Protein AF-A0A7W0XKR6-F1 (afdb_monomer_lite)

Secondary structure (DSSP, 8-state):
--S-EEEETTTEEE-SPTTPPTT-TT-PPPHHHHHHHHHHHHHTT--EEEE-SSSPPPHHHHTTS--EEEE----TT-PPPHHHHHHHHHHHHHHH-

Radius of gyration: 13.38 Å; chains: 1; bounding box: 31×24×37 Å

Sequence (97 aa):
MRNFYWLIDGALGGCSRPGVLEPERRGGSSPEVLENDLAWLRAQGIDALLSLTETPLAAEILAQHALTTLHLPVTDMQAPTAAELRRALEFIDQQRA

Foldseek 3Di:
DAPWDDPPPPQDIDGDDFQDDPPPPDPDGDLVRNLVVLVVCVVSVAQEEEAQDQDDDDVVSVVVRNHHYDYHHDPPPDDDDPVSVVVVVVVSVVVVD

pLDDT: mean 89.47, std 11.24, range [47.25, 97.69]

Structure (mmCIF, N/CA/C/O backbone):
data_AF-A0A7W0XKR6-F1
#
_entry.id   AF-A0A7W0XKR6-F1
#
loop_
_atom_site.group_PDB
_atom_site.id
_atom_site.type_symbol
_atom_site.label_atom_id
_atom_site.label_alt_id
_atom_site.label_comp_id
_atom_site.label_asym_id
_atom_site.label_entity_id
_atom_site.label_seq_id
_atom_site.pdbx_PDB_ins_code
_atom_site.Cartn_x
_atom_site.Cartn_y
_atom_site.Cartn_z
_atom_site.occupancy
_atom_site.B_iso_or_equiv
_atom_site.auth_seq_id
_atom_site.auth_comp_id
_atom_site.auth_asym_id
_atom_site.auth_atom_id
_atom_site.pdbx_PDB_model_num
ATOM 1 N N . MET A 1 1 ? -11.890 -3.312 -11.124 1.00 85.94 1 MET A N 1
ATOM 2 C CA . MET A 1 1 ? -10.860 -3.792 -10.184 1.00 85.94 1 MET A CA 1
ATOM 3 C C . MET A 1 1 ? -10.595 -5.287 -10.311 1.00 85.94 1 MET A C 1
ATOM 5 O O . MET A 1 1 ? -11.535 -6.075 -10.288 1.00 85.94 1 MET A O 1
ATOM 9 N N . ARG A 1 2 ? -9.322 -5.687 -10.448 1.00 85.69 2 ARG A N 1
ATOM 10 C CA . ARG A 1 2 ? -8.903 -7.094 -10.620 1.00 85.69 2 ARG A CA 1
ATOM 11 C C . ARG A 1 2 ? -8.366 -7.710 -9.329 1.00 85.69 2 ARG A C 1
ATOM 13 O O . ARG A 1 2 ? -7.620 -7.056 -8.601 1.00 85.69 2 ARG A O 1
ATOM 20 N N . ASN A 1 3 ? -8.689 -8.990 -9.115 1.00 91.25 3 ASN A N 1
ATOM 21 C CA . ASN A 1 3 ? -8.212 -9.819 -7.999 1.00 91.25 3 ASN A CA 1
ATOM 22 C C . ASN A 1 3 ? -8.328 -9.126 -6.636 1.00 91.25 3 ASN A C 1
ATOM 24 O O . ASN A 1 3 ? -7.443 -9.273 -5.799 1.00 91.25 3 ASN A O 1
ATOM 28 N N . PHE A 1 4 ? -9.382 -8.333 -6.436 1.00 95.19 4 PHE A N 1
ATOM 29 C CA . PHE A 1 4 ? -9.627 -7.719 -5.142 1.00 95.19 4 PHE A CA 1
ATOM 30 C C . PHE A 1 4 ? -10.163 -8.765 -4.168 1.00 95.19 4 PHE A C 1
ATOM 32 O O . PHE A 1 4 ? -11.075 -9.520 -4.509 1.00 95.19 4 PHE A O 1
ATOM 39 N N . TYR A 1 5 ? -9.630 -8.769 -2.954 1.00 96.19 5 TYR A N 1
ATOM 40 C CA . TYR A 1 5 ? -10.158 -9.542 -1.840 1.00 96.19 5 TYR A CA 1
ATOM 41 C C . TYR A 1 5 ? -9.848 -8.844 -0.517 1.00 96.19 5 TYR A C 1
ATOM 43 O O . TYR A 1 5 ? -8.838 -8.151 -0.380 1.00 96.19 5 TYR A O 1
ATOM 51 N N . TRP A 1 6 ? -10.707 -9.058 0.474 1.00 96.44 6 TRP A N 1
ATOM 52 C CA . TRP A 1 6 ? -10.433 -8.662 1.848 1.00 96.44 6 TRP A CA 1
ATOM 53 C C . TRP A 1 6 ? -9.477 -9.667 2.491 1.00 96.44 6 TRP A C 1
ATOM 55 O O . TRP A 1 6 ? -9.697 -10.875 2.435 1.00 96.44 6 TRP A O 1
ATOM 65 N N . LEU A 1 7 ? -8.398 -9.162 3.083 1.00 95.44 7 LEU A N 1
ATOM 66 C CA . LEU A 1 7 ? -7.546 -9.928 3.991 1.00 95.44 7 LEU A CA 1
ATOM 67 C C . LEU A 1 7 ? -8.080 -9.833 5.424 1.00 95.44 7 LEU A C 1
ATOM 69 O O . LEU A 1 7 ? -8.049 -10.806 6.171 1.00 95.44 7 LEU A O 1
ATOM 73 N N . ILE A 1 8 ? -8.576 -8.648 5.787 1.00 95.31 8 ILE A N 1
ATOM 74 C CA . ILE A 1 8 ? -9.318 -8.380 7.015 1.00 95.31 8 ILE A CA 1
ATOM 75 C C . ILE A 1 8 ? -10.566 -7.605 6.601 1.00 95.31 8 ILE A C 1
ATOM 77 O O . ILE A 1 8 ? -10.451 -6.485 6.096 1.00 95.31 8 ILE A O 1
ATOM 81 N N . ASP A 1 9 ? -11.740 -8.202 6.796 1.00 94.75 9 ASP A N 1
ATOM 82 C CA . ASP A 1 9 ? -13.014 -7.633 6.352 1.00 94.75 9 ASP A CA 1
ATOM 83 C C . ASP A 1 9 ? -13.213 -6.207 6.877 1.00 94.75 9 ASP A C 1
ATOM 85 O O . ASP A 1 9 ? -13.107 -5.942 8.076 1.00 94.75 9 ASP A O 1
ATOM 89 N N . GLY A 1 10 ? -13.471 -5.282 5.950 1.00 93.25 10 GLY A N 1
ATOM 90 C CA . GLY A 1 10 ? -13.707 -3.868 6.246 1.00 93.25 10 GLY A CA 1
ATOM 91 C C . GLY A 1 10 ? -12.487 -3.086 6.743 1.00 93.25 10 GLY A C 1
ATOM 92 O O . GLY A 1 10 ? -12.646 -1.929 7.112 1.00 93.25 10 GLY A O 1
ATOM 93 N N . ALA A 1 11 ? -11.288 -3.682 6.766 1.00 94.12 11 ALA A N 1
ATOM 94 C CA . ALA A 1 11 ? -10.087 -3.029 7.293 1.00 94.12 11 ALA A CA 1
ATOM 95 C C . ALA A 1 11 ? -8.874 -3.094 6.356 1.00 94.12 11 ALA A C 1
ATOM 97 O O . ALA A 1 11 ? -8.122 -2.128 6.267 1.00 94.12 11 ALA A O 1
ATOM 98 N N . LEU A 1 12 ? -8.646 -4.220 5.673 1.00 95.62 12 LEU A N 1
ATOM 99 C CA . LEU A 1 12 ? -7.479 -4.390 4.807 1.00 95.62 12 LEU A CA 1
ATOM 100 C C . LEU A 1 12 ? -7.808 -5.292 3.623 1.00 95.62 12 LEU A C 1
ATOM 102 O O . LEU A 1 12 ? -8.150 -6.462 3.801 1.00 95.62 12 LEU A O 1
ATOM 106 N N . GLY A 1 13 ? -7.668 -4.749 2.417 1.00 96.06 13 GLY A N 1
ATOM 107 C CA . GLY A 1 13 ? -7.828 -5.476 1.162 1.00 96.06 13 GLY A CA 1
ATOM 108 C C . GLY A 1 13 ? -6.519 -5.587 0.386 1.00 96.06 13 GLY A C 1
ATOM 109 O O . GLY A 1 13 ? -5.605 -4.784 0.562 1.00 96.06 13 GLY A O 1
ATOM 110 N N . GLY A 1 14 ? -6.446 -6.587 -0.487 1.00 95.44 14 GLY A N 1
ATOM 111 C CA . GLY A 1 14 ? -5.384 -6.766 -1.472 1.00 95.44 14 GLY A CA 1
ATOM 112 C C . GLY A 1 14 ? -5.965 -6.823 -2.879 1.00 95.44 14 GLY A C 1
ATOM 113 O O . GLY A 1 14 ? -7.115 -7.218 -3.066 1.00 95.44 14 GLY A O 1
ATOM 114 N N . CYS A 1 15 ? -5.191 -6.400 -3.875 1.00 94.44 15 CYS A N 1
ATOM 115 C CA . CYS A 1 15 ? -5.618 -6.378 -5.269 1.00 94.44 15 CYS A CA 1
ATOM 116 C C . CYS A 1 15 ? -4.429 -6.343 -6.239 1.00 94.44 15 CYS A C 1
ATOM 118 O O . CYS A 1 15 ? -3.288 -6.104 -5.844 1.00 94.44 15 CYS A O 1
ATOM 120 N N . SER A 1 16 ? -4.684 -6.589 -7.527 1.00 91.81 16 SER A N 1
ATOM 121 C CA . SER A 1 16 ? -3.680 -6.344 -8.572 1.00 91.81 16 SER A CA 1
ATOM 122 C C . SER A 1 16 ? -3.496 -4.843 -8.833 1.00 91.81 16 SER A C 1
ATOM 124 O O . SER A 1 16 ? -4.365 -4.047 -8.486 1.00 91.81 16 SER A O 1
ATOM 126 N N . ARG A 1 17 ? -2.386 -4.454 -9.484 1.00 90.25 17 ARG A N 1
ATOM 127 C CA . ARG A 1 17 ? -2.086 -3.047 -9.810 1.00 90.25 17 ARG A CA 1
ATOM 128 C C . ARG A 1 17 ? -3.268 -2.381 -10.551 1.00 90.25 17 ARG A C 1
ATOM 130 O O . ARG A 1 17 ? -3.614 -2.860 -11.635 1.00 90.25 17 ARG A O 1
ATOM 137 N N . PRO A 1 18 ? -3.846 -1.286 -10.016 1.00 90.56 18 PRO A N 1
ATOM 138 C CA . PRO A 1 18 ? -4.871 -0.505 -10.706 1.00 90.56 18 PRO A CA 1
ATOM 139 C C . PRO A 1 18 ? -4.402 0.018 -12.070 1.00 90.56 18 PRO A C 1
ATOM 141 O O . PRO A 1 18 ? -3.226 0.353 -12.243 1.00 90.56 18 PRO A O 1
ATOM 144 N N . GLY A 1 19 ? -5.322 0.123 -13.030 1.00 87.75 19 GLY A N 1
ATOM 145 C CA . GLY A 1 19 ? -5.058 0.753 -14.328 1.00 87.75 19 GLY A CA 1
ATOM 146 C C . GLY A 1 19 ? -4.395 -0.136 -15.385 1.00 87.75 19 GLY A C 1
ATOM 147 O O . GLY A 1 19 ? -4.076 0.352 -16.468 1.00 87.75 19 GLY A O 1
ATOM 148 N N . VAL A 1 20 ? -4.186 -1.429 -15.112 1.00 82.56 20 VAL A N 1
ATOM 149 C CA . VAL A 1 20 ? -3.613 -2.389 -16.077 1.00 82.56 20 VAL A CA 1
ATOM 150 C C . VAL A 1 20 ? -4.695 -2.936 -17.017 1.00 82.56 20 VAL A C 1
ATOM 152 O O . VAL A 1 20 ? -5.626 -3.604 -16.565 1.00 82.56 20 VAL A O 1
ATOM 155 N N . LEU A 1 21 ? -4.518 -2.744 -18.328 1.00 69.94 21 LEU A N 1
ATOM 156 C CA . LEU A 1 21 ? -5.280 -3.437 -19.376 1.00 69.94 21 LEU A CA 1
ATOM 157 C C . LEU A 1 21 ? -4.602 -4.763 -19.754 1.00 69.94 21 LEU A C 1
ATOM 159 O O . LEU A 1 21 ? -3.404 -4.808 -20.024 1.00 69.94 21 LEU A O 1
ATOM 163 N N . GLU A 1 22 ? -5.364 -5.853 -19.833 1.00 60.62 22 GLU A N 1
ATOM 164 C CA . GLU A 1 22 ? -4.906 -7.055 -20.545 1.00 60.62 22 GLU A CA 1
ATOM 165 C C . GLU A 1 22 ? -5.118 -6.859 -22.060 1.00 60.62 22 GLU A C 1
ATOM 167 O O . GLU A 1 22 ? -6.150 -6.305 -22.446 1.00 60.62 22 GLU A O 1
ATOM 172 N N . PRO A 1 23 ? -4.202 -7.322 -22.935 1.00 55.56 23 PRO A N 1
ATOM 173 C CA . PRO A 1 23 ? -3.039 -8.163 -22.663 1.00 55.56 23 PRO A CA 1
ATOM 174 C C . PRO A 1 23 ? -1.731 -7.352 -22.691 1.00 55.56 23 PRO A C 1
ATOM 176 O O . PRO A 1 23 ? -0.755 -7.781 -23.316 1.00 55.56 23 PRO A O 1
ATOM 179 N N . GLU A 1 24 ? -1.686 -6.151 -22.105 1.00 53.50 24 GLU A N 1
ATOM 180 C CA . GLU A 1 24 ? -0.512 -5.286 -22.231 1.00 53.50 24 GLU A CA 1
ATOM 181 C C . GLU A 1 24 ? 0.690 -5.837 -21.450 1.00 53.50 24 GLU A C 1
ATOM 183 O O . GLU A 1 24 ? 0.936 -5.535 -20.286 1.00 53.50 24 GLU A O 1
ATOM 188 N N . ARG A 1 25 ? 1.509 -6.624 -22.156 1.00 47.25 25 ARG A N 1
ATOM 189 C CA . ARG A 1 25 ? 2.788 -7.214 -21.722 1.00 47.25 25 ARG A CA 1
ATOM 190 C C . ARG A 1 25 ? 3.888 -6.185 -21.393 1.00 47.25 25 ARG A C 1
ATOM 192 O O . ARG A 1 25 ? 5.058 -6.552 -21.342 1.00 47.25 25 ARG A O 1
ATOM 199 N N . ARG A 1 26 ? 3.564 -4.898 -21.232 1.00 50.25 26 ARG A N 1
ATOM 200 C CA . ARG A 1 26 ? 4.539 -3.813 -21.023 1.00 50.25 26 ARG A CA 1
ATOM 201 C C . ARG A 1 26 ? 4.055 -2.748 -20.040 1.00 50.25 26 ARG A C 1
ATOM 203 O O . ARG A 1 26 ? 4.147 -1.570 -20.342 1.00 50.25 26 ARG A O 1
ATOM 210 N N . GLY A 1 27 ? 3.543 -3.141 -18.874 1.00 53.38 27 GLY A N 1
ATOM 211 C CA . GLY A 1 27 ? 3.514 -2.272 -17.682 1.00 53.38 27 GLY A CA 1
ATOM 212 C C . GLY A 1 27 ? 2.788 -0.921 -17.805 1.00 53.38 27 GLY A C 1
ATOM 213 O O . GLY A 1 27 ? 2.932 -0.085 -16.915 1.00 53.38 27 GLY A O 1
ATOM 214 N N . GLY A 1 28 ? 2.015 -0.698 -18.870 1.00 60.03 28 GLY A N 1
ATOM 215 C CA . GLY A 1 28 ? 1.289 0.538 -19.124 1.00 60.03 28 GLY A CA 1
ATOM 216 C C . GLY A 1 28 ? 0.080 0.649 -18.207 1.00 60.03 28 GLY A C 1
ATOM 217 O O . GLY A 1 28 ? -0.605 -0.338 -17.935 1.00 60.03 28 GLY A O 1
ATOM 218 N N . SER A 1 29 ? -0.150 1.839 -17.658 1.00 68.19 29 SER A N 1
ATOM 219 C CA . SER A 1 29 ? -1.423 2.182 -17.026 1.00 68.19 29 SER A CA 1
ATOM 220 C C . SER A 1 29 ? -2.259 2.945 -18.043 1.00 68.19 29 SER A C 1
ATOM 222 O O . SER A 1 29 ? -1.778 3.950 -18.561 1.00 68.19 29 SER A O 1
ATOM 224 N N . SER A 1 30 ? -3.494 2.520 -18.304 1.00 83.88 30 SER A N 1
ATOM 225 C CA . SER A 1 30 ? -4.452 3.380 -19.003 1.00 83.88 30 SER A CA 1
ATOM 226 C C . SER A 1 30 ? -5.068 4.361 -17.997 1.00 83.88 30 SER A C 1
ATOM 228 O O . SER A 1 30 ? -5.543 3.906 -16.951 1.00 83.88 30 SER A O 1
ATOM 230 N N . PRO A 1 31 ? -5.065 5.681 -18.272 1.00 86.31 31 PRO A N 1
ATOM 231 C CA . PRO A 1 31 ? -5.700 6.688 -17.422 1.00 86.31 31 PRO A CA 1
ATOM 232 C C . PRO A 1 31 ? -7.161 6.373 -17.088 1.00 86.31 31 PRO A C 1
ATOM 234 O O . PRO A 1 31 ? -7.536 6.366 -15.921 1.00 86.31 31 PRO A O 1
ATOM 237 N N . GLU A 1 32 ? -7.957 6.021 -18.099 1.00 89.00 32 GLU A N 1
ATOM 238 C CA . GLU A 1 32 ? -9.389 5.735 -17.940 1.00 89.00 32 GLU A CA 1
ATOM 239 C C . GLU A 1 32 ? -9.628 4.486 -17.085 1.00 89.00 32 GLU A C 1
ATOM 241 O O . GLU A 1 32 ? -10.552 4.423 -16.276 1.00 89.00 32 GLU A O 1
ATOM 246 N N . VAL A 1 33 ? -8.785 3.462 -17.239 1.00 90.38 33 VAL A N 1
ATOM 247 C CA . VAL A 1 33 ? -8.901 2.237 -16.436 1.00 90.38 33 VAL A CA 1
ATOM 248 C C . VAL A 1 33 ? -8.476 2.494 -15.002 1.00 90.38 33 VAL A C 1
ATOM 250 O O . VAL A 1 33 ? -9.109 1.982 -14.082 1.00 90.38 33 VAL A O 1
ATOM 253 N N . LEU A 1 34 ? -7.438 3.308 -14.805 1.00 91.44 34 LEU A N 1
ATOM 254 C CA . LEU A 1 34 ? -7.005 3.706 -13.474 1.00 91.44 34 LEU A CA 1
ATOM 255 C C . LEU A 1 34 ? -8.118 4.474 -12.756 1.00 91.44 34 LEU A C 1
ATOM 257 O O . LEU A 1 34 ? -8.453 4.119 -11.632 1.00 91.44 34 LEU A O 1
ATOM 261 N N . GLU A 1 35 ? -8.738 5.452 -13.413 1.00 93.31 35 GLU A N 1
ATOM 262 C CA . GLU A 1 35 ? -9.865 6.210 -12.858 1.00 93.31 35 GLU A CA 1
ATOM 263 C C . GLU A 1 35 ? -11.034 5.290 -12.463 1.00 93.31 35 GLU A C 1
ATOM 265 O O . GLU A 1 35 ? -11.537 5.357 -11.340 1.00 93.31 35 GLU A O 1
ATOM 270 N N . ASN A 1 36 ? -11.411 4.352 -13.339 1.00 93.44 36 ASN A N 1
ATOM 271 C CA . ASN A 1 36 ? -12.464 3.375 -13.052 1.00 93.44 36 ASN A CA 1
ATOM 272 C C . ASN A 1 36 ? -12.117 2.449 -11.874 1.00 93.44 36 ASN A C 1
ATOM 274 O O . ASN A 1 36 ? -12.975 2.157 -11.037 1.00 93.44 36 ASN A O 1
ATOM 278 N N . ASP A 1 37 ? -10.871 1.980 -11.785 1.00 94.44 37 ASP A N 1
ATOM 279 C CA . ASP A 1 37 ? -10.416 1.139 -10.677 1.00 94.44 37 ASP A CA 1
ATOM 280 C C . ASP A 1 37 ? -10.409 1.907 -9.346 1.00 94.44 37 ASP A C 1
ATOM 282 O O . ASP A 1 37 ? -10.879 1.380 -8.336 1.00 94.44 37 ASP A O 1
ATOM 286 N N . LEU A 1 38 ? -9.941 3.159 -9.335 1.00 94.50 38 LEU A N 1
ATOM 287 C CA . LEU A 1 38 ? -9.939 4.007 -8.139 1.00 94.50 38 LEU A CA 1
ATOM 288 C C . LEU A 1 38 ? -11.363 4.379 -7.701 1.00 94.50 38 LEU A C 1
ATOM 290 O O . LEU A 1 38 ? -11.670 4.328 -6.508 1.00 94.50 38 LEU A O 1
ATOM 294 N N . ALA A 1 39 ? -12.257 4.683 -8.646 1.00 94.88 39 ALA A N 1
ATOM 295 C CA . ALA A 1 39 ? -13.673 4.910 -8.366 1.00 94.88 39 ALA A CA 1
ATOM 296 C C . ALA A 1 39 ? -14.337 3.664 -7.761 1.00 94.88 39 ALA A C 1
ATOM 298 O O . ALA A 1 39 ? -15.086 3.764 -6.786 1.00 94.88 39 ALA A O 1
ATOM 299 N N . TRP A 1 40 ? -14.022 2.477 -8.288 1.00 95.44 40 TRP A N 1
ATOM 300 C CA . TRP A 1 40 ? -14.511 1.220 -7.731 1.00 95.44 40 TRP A CA 1
ATOM 301 C C . TRP A 1 40 ? -14.008 0.997 -6.299 1.00 95.44 40 TRP A C 1
ATOM 303 O O . TRP A 1 40 ? -14.808 0.652 -5.431 1.00 95.44 40 TRP A O 1
ATOM 313 N N . LEU A 1 41 ? -12.717 1.237 -6.027 1.00 95.00 41 LEU A N 1
ATOM 314 C CA . LEU A 1 41 ? -12.143 1.117 -4.679 1.00 95.00 41 LEU A CA 1
ATOM 315 C C . LEU A 1 41 ? -12.841 2.059 -3.687 1.00 95.00 41 LEU A C 1
ATOM 317 O O . LEU A 1 41 ? -13.246 1.616 -2.612 1.00 95.00 41 LEU A O 1
ATOM 321 N N . ARG A 1 42 ? -13.076 3.323 -4.068 1.00 94.38 42 ARG A N 1
ATOM 322 C CA . ARG A 1 42 ? -13.861 4.270 -3.254 1.00 94.38 42 ARG A CA 1
ATOM 323 C C . ARG A 1 42 ? -15.266 3.749 -2.962 1.00 94.38 42 ARG A C 1
ATOM 325 O O . ARG A 1 42 ? -15.716 3.828 -1.825 1.00 94.38 42 ARG A O 1
ATOM 332 N N . ALA A 1 43 ? -15.942 3.181 -3.960 1.00 94.38 43 ALA A N 1
ATOM 333 C CA . ALA A 1 43 ? -17.285 2.629 -3.790 1.00 94.38 43 ALA A CA 1
ATOM 334 C C . ALA A 1 43 ? -17.333 1.424 -2.829 1.00 94.38 43 ALA A C 1
ATOM 336 O O . ALA A 1 43 ? -18.382 1.159 -2.249 1.00 94.38 43 ALA A O 1
ATOM 337 N N . GLN A 1 44 ? -16.215 0.716 -2.630 1.00 94.00 44 GLN A N 1
ATOM 338 C CA . GLN A 1 44 ? -16.091 -0.338 -1.613 1.00 94.00 44 GLN A CA 1
ATOM 339 C C . GLN A 1 44 ? -15.778 0.197 -0.203 1.00 94.00 44 GLN A C 1
ATOM 341 O O . GLN A 1 44 ? -15.623 -0.598 0.721 1.00 94.00 44 GLN A O 1
ATOM 346 N N . GLY A 1 45 ? -15.664 1.518 -0.025 1.00 93.44 45 GLY A N 1
ATOM 347 C CA . GLY A 1 45 ? -15.285 2.138 1.247 1.00 93.44 45 GLY A CA 1
ATOM 348 C C . GLY A 1 45 ? -13.776 2.171 1.498 1.00 93.44 45 GLY A C 1
ATOM 349 O O . GLY A 1 45 ? -13.356 2.351 2.633 1.00 93.44 45 GLY A O 1
ATOM 350 N N . ILE A 1 46 ? -12.944 1.987 0.468 1.00 95.12 46 ILE A N 1
ATOM 351 C CA . ILE A 1 46 ? -11.493 2.149 0.606 1.00 95.12 46 ILE A CA 1
ATOM 352 C C . ILE A 1 46 ? -11.161 3.640 0.585 1.00 95.12 46 ILE A C 1
ATOM 354 O O . ILE A 1 46 ? -11.443 4.318 -0.405 1.00 95.12 46 ILE A O 1
ATOM 358 N N . ASP A 1 47 ? -10.543 4.138 1.654 1.00 94.38 47 ASP A N 1
ATOM 359 C CA . ASP A 1 47 ? -10.114 5.539 1.793 1.00 94.38 47 ASP A CA 1
ATOM 360 C C . ASP A 1 47 ? -8.596 5.731 1.613 1.00 94.38 47 ASP A C 1
ATOM 362 O O . ASP A 1 47 ? -8.122 6.857 1.467 1.00 94.38 47 ASP A O 1
ATOM 366 N N . ALA A 1 48 ? -7.821 4.642 1.573 1.00 95.81 48 ALA A N 1
ATOM 36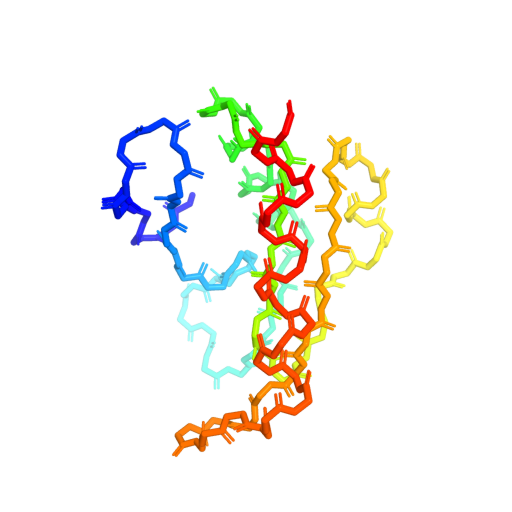7 C CA . ALA A 1 48 ? -6.370 4.698 1.446 1.00 95.81 48 ALA A CA 1
ATOM 368 C C . ALA A 1 48 ? -5.802 3.614 0.523 1.00 95.81 48 ALA A C 1
ATOM 370 O O . ALA A 1 48 ? -6.315 2.497 0.458 1.00 95.81 48 ALA A O 1
ATOM 371 N N . LEU A 1 49 ? -4.711 3.938 -0.176 1.00 95.69 49 LEU A N 1
ATOM 372 C CA . LEU A 1 49 ? -4.035 3.049 -1.117 1.00 95.69 49 LEU A CA 1
ATOM 373 C C . LEU A 1 49 ? -2.526 3.014 -0.852 1.00 95.69 49 LEU A C 1
ATOM 375 O O . LEU A 1 49 ? -1.829 4.014 -1.014 1.00 95.69 49 LEU A O 1
ATOM 379 N N . LEU A 1 50 ? -2.017 1.833 -0.505 1.00 96.56 50 LEU A N 1
ATOM 380 C CA . LEU A 1 50 ? -0.588 1.539 -0.439 1.00 96.56 50 LEU A CA 1
ATOM 381 C C . LEU A 1 50 ? -0.178 0.770 -1.701 1.00 96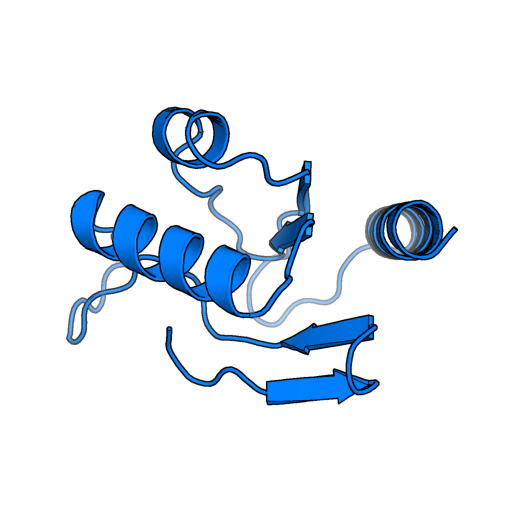.56 50 LEU A C 1
ATOM 383 O O . LEU A 1 50 ? -0.661 -0.338 -1.925 1.00 96.56 50 LEU A O 1
ATOM 387 N N . SER A 1 51 ? 0.715 1.334 -2.515 1.00 94.75 51 SER A N 1
ATOM 388 C CA . SER A 1 51 ? 1.273 0.646 -3.684 1.00 94.75 51 SER A CA 1
ATOM 389 C C . SER A 1 51 ? 2.711 0.213 -3.438 1.00 94.75 51 SER A C 1
ATOM 391 O O . SER A 1 51 ? 3.545 1.031 -3.045 1.00 94.75 51 SER A O 1
ATOM 393 N N . LEU A 1 52 ? 2.991 -1.058 -3.734 1.00 94.69 52 LEU A N 1
ATOM 394 C CA . LEU A 1 52 ? 4.326 -1.658 -3.663 1.00 94.69 52 LEU A CA 1
ATOM 395 C C . LEU A 1 52 ? 4.999 -1.810 -5.036 1.00 94.69 52 LEU A C 1
ATOM 397 O O . LEU A 1 52 ? 6.090 -2.360 -5.137 1.00 94.69 52 LEU A O 1
ATOM 401 N N . THR A 1 53 ? 4.344 -1.360 -6.108 1.00 91.50 53 THR A N 1
ATOM 402 C CA . THR A 1 53 ? 4.862 -1.503 -7.473 1.00 91.50 53 THR A CA 1
ATOM 403 C C . THR A 1 53 ? 6.086 -0.626 -7.694 1.00 91.50 53 THR A C 1
ATOM 405 O O . THR A 1 53 ? 6.161 0.470 -7.152 1.00 91.50 53 THR A O 1
ATOM 408 N N . GLU A 1 54 ? 7.024 -1.056 -8.536 1.00 91.88 54 GLU A N 1
ATOM 409 C CA . GLU A 1 54 ? 8.232 -0.272 -8.844 1.00 91.88 54 GLU A CA 1
ATOM 410 C C . GLU A 1 54 ? 7.902 1.117 -9.404 1.00 91.88 54 GLU A C 1
ATOM 412 O O . GLU A 1 54 ? 8.510 2.118 -9.025 1.00 91.88 54 GLU A O 1
ATOM 417 N N . THR A 1 55 ? 6.901 1.189 -10.282 1.00 89.56 55 THR A N 1
ATOM 418 C CA . THR A 1 55 ? 6.424 2.445 -10.858 1.00 89.56 55 THR A CA 1
ATOM 419 C C . THR A 1 55 ? 5.248 3.010 -10.061 1.00 89.56 55 THR A C 1
ATOM 421 O O . THR A 1 55 ? 4.356 2.252 -9.655 1.00 89.56 55 THR A O 1
ATOM 424 N N . PRO A 1 56 ? 5.213 4.335 -9.831 1.00 90.19 56 PRO A N 1
ATOM 425 C CA . PRO A 1 56 ? 4.063 4.982 -9.218 1.00 90.19 56 PRO A CA 1
ATOM 426 C C . PRO A 1 56 ? 2.860 4.978 -10.172 1.00 90.19 56 PRO A C 1
ATOM 428 O O . PRO A 1 56 ? 3.004 4.922 -11.395 1.00 90.19 56 PRO A O 1
ATOM 431 N N . LEU A 1 57 ? 1.657 5.068 -9.602 1.00 89.44 57 LEU A N 1
ATOM 432 C CA . LEU A 1 57 ? 0.443 5.372 -10.364 1.00 89.44 57 LEU A CA 1
ATOM 433 C C . LEU A 1 57 ? 0.440 6.860 -10.761 1.00 89.44 57 LEU A C 1
ATOM 435 O O . LEU A 1 57 ? 1.128 7.669 -10.139 1.00 89.44 57 LEU A O 1
ATOM 439 N N . ALA A 1 58 ? -0.332 7.224 -11.788 1.00 89.75 58 ALA A N 1
ATOM 440 C CA . ALA A 1 58 ? -0.404 8.605 -12.271 1.00 89.75 58 ALA A CA 1
ATOM 441 C C . ALA A 1 58 ? -0.922 9.549 -11.169 1.00 89.75 58 ALA A C 1
ATOM 443 O O . ALA A 1 58 ? -2.056 9.407 -10.702 1.00 89.75 58 ALA A O 1
ATOM 444 N N . ALA A 1 59 ? -0.084 10.499 -10.750 1.00 86.56 59 ALA A N 1
ATOM 445 C CA . ALA A 1 59 ? -0.345 11.362 -9.599 1.00 86.56 59 ALA A CA 1
ATOM 446 C C . ALA A 1 59 ? -1.543 12.292 -9.826 1.00 86.56 59 ALA A C 1
ATOM 448 O O . ALA A 1 59 ? -2.309 12.553 -8.902 1.00 86.56 59 ALA A O 1
ATOM 449 N N . GLU A 1 60 ? -1.737 12.749 -11.063 1.00 89.31 60 GLU A N 1
ATOM 450 C CA . GLU A 1 60 ? -2.831 13.636 -11.460 1.00 89.31 60 GLU A CA 1
ATOM 451 C C . GLU A 1 60 ? -4.190 12.956 -11.288 1.00 89.31 60 GLU A C 1
ATOM 453 O O . GLU A 1 60 ? -5.158 13.606 -10.906 1.00 89.31 60 GLU A O 1
ATOM 458 N N . ILE A 1 61 ? -4.245 11.646 -11.540 1.00 89.88 61 ILE A N 1
ATO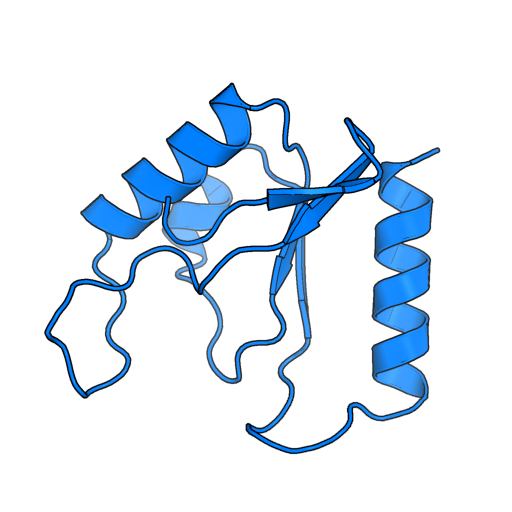M 459 C CA . ILE A 1 61 ? -5.458 10.839 -11.402 1.00 89.88 61 ILE A CA 1
ATOM 460 C C . ILE A 1 61 ? -5.672 10.518 -9.928 1.00 89.88 61 ILE A C 1
ATOM 462 O O . ILE A 1 61 ? -6.757 10.747 -9.407 1.00 89.88 61 ILE A O 1
ATOM 466 N N . LEU A 1 62 ? -4.626 10.086 -9.212 1.00 89.75 62 LEU A N 1
ATOM 467 C CA . LEU A 1 62 ? -4.713 9.860 -7.766 1.00 89.75 62 LEU A CA 1
ATOM 468 C C . LEU A 1 62 ? -5.234 11.092 -7.019 1.00 89.75 62 LEU A C 1
ATOM 470 O O . LEU A 1 62 ? -6.092 10.940 -6.163 1.00 89.75 62 LEU A O 1
ATOM 474 N N . ALA A 1 63 ? -4.783 12.298 -7.370 1.00 87.25 63 ALA A N 1
ATOM 475 C CA . ALA A 1 63 ? -5.219 13.538 -6.726 1.00 87.25 63 ALA A CA 1
ATOM 476 C C . ALA A 1 63 ? -6.718 13.851 -6.912 1.00 87.25 63 ALA A C 1
ATOM 478 O O . ALA A 1 63 ? -7.289 14.603 -6.122 1.00 87.25 63 ALA A O 1
ATOM 479 N N . GLN A 1 64 ? -7.361 13.297 -7.944 1.00 90.81 64 GLN A N 1
ATOM 480 C CA . GLN A 1 64 ? -8.793 13.484 -8.208 1.00 90.81 64 GLN A CA 1
ATOM 481 C C . GLN A 1 64 ? -9.668 12.554 -7.365 1.00 90.81 64 GLN A C 1
ATOM 483 O O . GLN A 1 64 ? -10.838 12.847 -7.117 1.00 90.81 64 GLN A O 1
ATOM 488 N N . HIS A 1 65 ? -9.103 11.448 -6.885 1.00 85.12 65 HIS A N 1
ATOM 489 C CA . HIS A 1 65 ? -9.777 10.542 -5.972 1.00 85.12 65 HIS A CA 1
ATOM 490 C C . HIS A 1 65 ? -9.329 10.890 -4.557 1.00 85.12 65 HIS A C 1
ATOM 492 O O . HIS A 1 65 ? -8.143 10.876 -4.266 1.00 85.12 65 HIS A O 1
ATOM 498 N N . ALA A 1 66 ? -10.266 11.212 -3.665 1.00 86.06 66 ALA A N 1
ATOM 499 C CA . ALA A 1 66 ? -9.992 11.512 -2.256 1.00 86.06 66 ALA A CA 1
ATOM 500 C C . ALA A 1 66 ? -9.499 10.263 -1.488 1.00 86.06 66 ALA A C 1
ATOM 502 O O . ALA A 1 66 ? -10.188 9.753 -0.609 1.00 86.06 66 ALA A O 1
ATOM 503 N N . LEU A 1 67 ? -8.340 9.742 -1.887 1.00 90.88 67 LEU A N 1
ATOM 504 C CA . LEU A 1 67 ? -7.627 8.602 -1.344 1.00 90.88 67 LEU A CA 1
ATOM 505 C C . LEU A 1 67 ? -6.324 9.105 -0.739 1.00 90.88 67 LEU A C 1
ATOM 507 O O . LEU A 1 67 ? -5.548 9.801 -1.396 1.00 90.88 67 LEU A O 1
ATOM 511 N N . THR A 1 68 ? -6.034 8.685 0.483 1.00 94.25 68 THR A N 1
ATOM 512 C CA . THR A 1 68 ? -4.691 8.846 1.036 1.00 94.25 68 THR A CA 1
ATOM 513 C C . THR A 1 68 ? -3.780 7.815 0.378 1.00 94.25 68 THR A C 1
ATOM 515 O O . THR A 1 68 ? -4.037 6.615 0.459 1.00 94.25 68 THR A O 1
ATOM 518 N N . THR A 1 69 ? -2.705 8.246 -0.280 1.00 94.75 69 THR A N 1
ATOM 519 C CA . THR A 1 69 ? -1.834 7.330 -1.031 1.00 94.75 69 THR A CA 1
ATOM 520 C C . THR A 1 69 ? -0.430 7.265 -0.455 1.00 94.75 69 THR A C 1
ATOM 522 O O . THR A 1 69 ? 0.176 8.300 -0.177 1.00 94.75 69 THR A O 1
ATOM 525 N N . LEU A 1 70 ? 0.128 6.060 -0.388 1.00 95.88 70 LEU A N 1
ATOM 526 C CA . LEU A 1 70 ? 1.543 5.829 -0.132 1.00 95.88 70 LEU A CA 1
ATOM 527 C C . LEU A 1 70 ? 2.117 4.929 -1.230 1.00 95.88 70 LEU A C 1
ATOM 529 O O . LEU A 1 70 ? 1.616 3.837 -1.482 1.00 95.88 70 LEU A O 1
ATOM 533 N N . HIS A 1 71 ? 3.185 5.383 -1.882 1.00 95.50 71 HIS A N 1
ATOM 534 C CA . HIS A 1 71 ? 3.967 4.574 -2.815 1.00 95.50 71 HIS A CA 1
ATOM 535 C C . HIS A 1 71 ? 5.288 4.182 -2.154 1.00 95.50 71 HIS A C 1
ATOM 537 O O . HIS A 1 71 ? 6.057 5.048 -1.736 1.00 95.50 71 HIS A O 1
ATOM 543 N N . LEU A 1 72 ? 5.523 2.878 -2.030 1.00 96.00 72 LEU A N 1
ATOM 544 C CA . LEU A 1 72 ? 6.760 2.291 -1.524 1.00 96.00 72 LEU A CA 1
ATOM 545 C C . LEU A 1 72 ? 7.260 1.285 -2.563 1.00 96.00 72 LEU A C 1
ATOM 547 O O . LEU A 1 72 ? 6.830 0.135 -2.526 1.00 96.00 72 LEU A O 1
ATOM 551 N N . PRO A 1 73 ? 8.107 1.695 -3.519 1.00 94.75 73 PRO A N 1
ATOM 552 C CA . PRO A 1 73 ? 8.518 0.814 -4.603 1.00 94.75 73 PRO A CA 1
ATOM 553 C C . PRO A 1 73 ? 9.328 -0.366 -4.063 1.00 94.75 73 PRO A C 1
ATOM 555 O O . PRO A 1 73 ? 10.390 -0.176 -3.478 1.00 94.75 73 PRO A O 1
ATOM 558 N N . VAL A 1 74 ? 8.842 -1.583 -4.296 1.00 94.44 74 VAL A N 1
ATOM 559 C CA . VAL A 1 74 ? 9.572 -2.821 -4.013 1.00 94.44 74 VAL A CA 1
ATOM 560 C C . VAL A 1 74 ? 9.929 -3.459 -5.346 1.00 94.44 74 VAL A C 1
ATOM 562 O O . VAL A 1 74 ? 9.061 -3.635 -6.202 1.00 94.44 74 VAL A O 1
ATOM 565 N N . THR A 1 75 ? 11.210 -3.778 -5.538 1.00 93.94 75 THR A N 1
ATOM 566 C CA . THR A 1 75 ? 11.658 -4.479 -6.746 1.00 93.94 75 THR A CA 1
ATOM 567 C C . THR A 1 75 ? 10.976 -5.834 -6.847 1.00 93.94 75 THR A C 1
ATOM 569 O O . THR A 1 75 ? 10.852 -6.547 -5.848 1.00 93.94 75 THR A O 1
ATOM 572 N N . ASP A 1 76 ? 10.546 -6.193 -8.054 1.00 92.56 76 ASP A N 1
ATOM 573 C CA . ASP A 1 76 ? 9.823 -7.435 -8.279 1.00 92.56 76 ASP A CA 1
ATOM 574 C C . ASP A 1 76 ? 10.614 -8.645 -7.766 1.00 92.56 76 ASP A C 1
ATOM 576 O O . ASP A 1 76 ? 11.840 -8.731 -7.906 1.00 92.56 76 ASP A O 1
ATOM 580 N N . MET A 1 77 ? 9.892 -9.572 -7.134 1.00 92.69 77 MET A N 1
ATOM 581 C CA . MET A 1 77 ? 10.444 -10.773 -6.499 1.00 92.69 77 MET A CA 1
ATOM 582 C C . MET A 1 77 ? 11.508 -10.507 -5.412 1.00 92.69 77 MET A C 1
ATOM 584 O O . MET A 1 77 ? 12.211 -11.436 -5.007 1.00 92.69 77 MET A O 1
ATOM 588 N N . GLN A 1 78 ? 11.623 -9.275 -4.904 1.00 94.62 78 GLN A N 1
ATOM 589 C CA . GLN A 1 78 ? 12.502 -8.929 -3.786 1.00 94.62 78 GLN A CA 1
ATOM 590 C C . GLN A 1 78 ? 11.716 -8.552 -2.531 1.00 94.62 78 GLN A C 1
ATOM 592 O O . GLN A 1 78 ? 10.554 -8.150 -2.573 1.00 94.62 78 GLN A O 1
ATOM 597 N N . ALA A 1 79 ? 12.371 -8.703 -1.380 1.00 94.62 79 ALA A N 1
ATOM 598 C CA . ALA A 1 79 ? 11.826 -8.245 -0.112 1.00 94.62 79 ALA A CA 1
ATOM 599 C C . ALA A 1 79 ? 12.044 -6.729 0.048 1.00 94.62 79 ALA A C 1
ATOM 601 O O . ALA A 1 79 ? 13.099 -6.227 -0.350 1.00 94.62 79 ALA A O 1
ATOM 602 N N . PRO A 1 80 ? 11.108 -6.005 0.687 1.00 94.94 80 PRO A N 1
ATOM 603 C CA . PRO A 1 80 ? 11.359 -4.634 1.104 1.00 94.94 80 PRO A CA 1
ATOM 604 C C . PRO A 1 80 ? 12.454 -4.587 2.174 1.00 94.94 80 PRO A C 1
ATOM 606 O O . PRO A 1 80 ? 12.682 -5.539 2.930 1.00 94.94 80 PRO A O 1
ATOM 609 N N . THR A 1 81 ? 13.094 -3.434 2.306 1.00 95.94 81 THR A N 1
ATOM 610 C CA . THR A 1 81 ? 13.954 -3.137 3.448 1.00 95.94 81 THR A CA 1
ATOM 611 C C . THR A 1 81 ? 13.135 -3.055 4.740 1.00 95.94 81 THR A C 1
ATOM 613 O O . THR A 1 81 ? 11.937 -2.763 4.749 1.00 95.94 81 THR A O 1
AT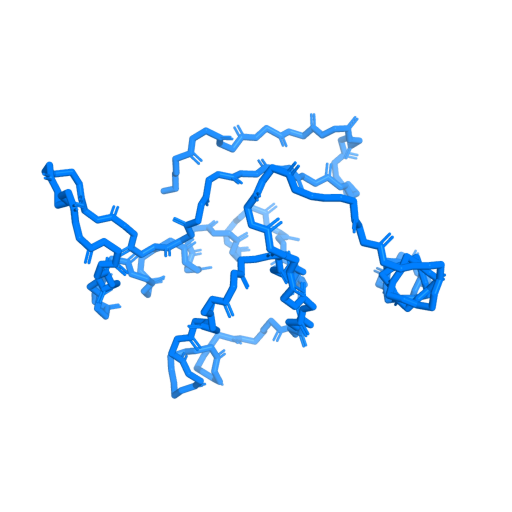OM 616 N N . ALA A 1 82 ? 13.799 -3.229 5.886 1.00 96.81 82 ALA A N 1
ATOM 617 C CA . ALA A 1 82 ? 13.142 -3.074 7.185 1.00 96.81 82 ALA A CA 1
ATOM 618 C C . ALA A 1 82 ? 12.566 -1.659 7.402 1.00 96.81 82 ALA A C 1
ATOM 620 O O . ALA A 1 82 ? 11.604 -1.493 8.148 1.00 96.81 82 ALA A O 1
ATOM 621 N N . ALA A 1 83 ? 13.156 -0.630 6.786 1.00 96.25 83 ALA A N 1
ATOM 622 C CA . ALA A 1 83 ? 12.655 0.739 6.874 1.00 96.25 83 ALA A CA 1
ATOM 623 C C . ALA A 1 83 ? 11.357 0.922 6.072 1.00 96.25 83 ALA A C 1
ATOM 625 O O . ALA A 1 83 ? 10.398 1.481 6.598 1.00 96.25 83 ALA A O 1
ATOM 626 N N . GLU A 1 84 ? 11.301 0.401 4.845 1.00 96.25 84 GLU A N 1
ATOM 627 C CA . GLU A 1 84 ? 10.087 0.416 4.017 1.00 96.25 84 GLU A CA 1
ATOM 628 C C . GLU A 1 84 ? 8.956 -0.368 4.677 1.00 96.25 84 GLU A C 1
ATOM 630 O O . GLU A 1 84 ? 7.830 0.121 4.738 1.00 96.25 84 GLU A O 1
ATOM 635 N N . LEU A 1 85 ? 9.265 -1.535 5.254 1.00 96.56 85 LEU A N 1
ATOM 636 C CA . LEU A 1 85 ? 8.280 -2.329 5.982 1.00 96.56 85 LEU A CA 1
ATOM 637 C C . LEU A 1 85 ? 7.681 -1.549 7.161 1.00 96.56 85 LEU A C 1
ATOM 639 O O . LEU A 1 85 ? 6.463 -1.500 7.299 1.00 96.56 85 LEU A O 1
ATOM 643 N N . ARG A 1 86 ? 8.512 -0.903 7.993 1.00 97.69 86 ARG A N 1
ATOM 644 C CA . ARG A 1 86 ? 8.007 -0.081 9.110 1.00 97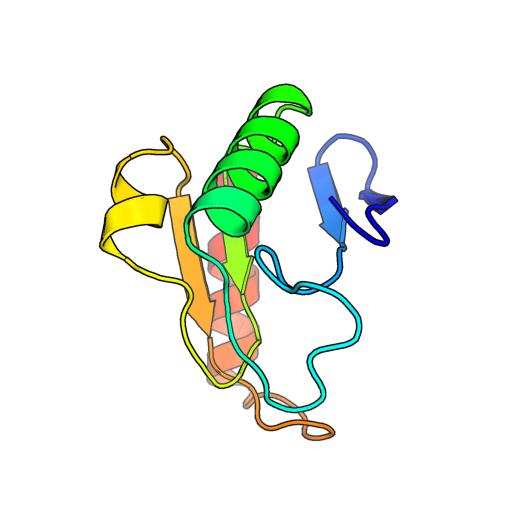.69 86 ARG A CA 1
ATOM 645 C C . ARG A 1 86 ? 7.131 1.064 8.619 1.00 97.69 86 ARG A C 1
ATOM 647 O O . ARG A 1 86 ? 6.062 1.278 9.174 1.00 97.69 86 ARG A O 1
ATOM 654 N N . ARG A 1 87 ? 7.537 1.741 7.546 1.00 97.62 87 ARG A N 1
ATOM 655 C CA . ARG A 1 87 ? 6.765 2.842 6.965 1.00 97.62 87 ARG A CA 1
ATOM 656 C C . ARG A 1 87 ? 5.409 2.385 6.419 1.00 97.62 87 ARG A C 1
ATOM 658 O O . ARG A 1 87 ? 4.428 3.109 6.558 1.00 97.62 87 ARG A O 1
ATOM 665 N N . ALA A 1 88 ? 5.342 1.194 5.822 1.00 97.12 88 ALA A N 1
ATOM 666 C CA . ALA A 1 88 ? 4.080 0.592 5.398 1.00 97.12 88 ALA A CA 1
ATOM 667 C C . ALA A 1 88 ? 3.158 0.310 6.594 1.00 97.12 88 ALA A C 1
ATOM 669 O O . ALA A 1 88 ? 1.974 0.630 6.538 1.00 97.12 88 ALA A O 1
ATOM 670 N N . LEU A 1 89 ? 3.703 -0.255 7.678 1.00 96.38 89 LEU A N 1
ATOM 671 C CA . LEU A 1 89 ? 2.945 -0.548 8.898 1.00 96.38 89 LEU A CA 1
ATOM 672 C C . LEU A 1 89 ? 2.417 0.730 9.559 1.00 96.38 89 LEU A C 1
ATOM 674 O O . LEU A 1 89 ? 1.225 0.818 9.825 1.00 96.38 89 LEU A O 1
ATOM 678 N N . GLU A 1 90 ? 3.265 1.747 9.730 1.00 97.44 90 GLU A N 1
ATOM 679 C CA . GLU A 1 90 ? 2.867 3.052 10.276 1.00 97.44 90 GLU A CA 1
ATOM 680 C C . GLU A 1 90 ? 1.736 3.690 9.464 1.00 97.44 90 GLU A C 1
ATOM 682 O O . GLU A 1 90 ? 0.785 4.223 10.031 1.00 97.44 90 GLU A O 1
ATOM 687 N N . PHE A 1 91 ? 1.815 3.613 8.133 1.00 97.62 91 PHE A N 1
ATOM 688 C CA . PHE A 1 91 ? 0.757 4.105 7.261 1.00 97.62 91 PHE A CA 1
ATOM 689 C C . PHE A 1 91 ? -0.555 3.350 7.471 1.00 97.62 91 PHE A C 1
ATOM 691 O O . PHE A 1 91 ? -1.591 3.986 7.633 1.00 97.62 91 PHE A O 1
ATOM 698 N N . ILE A 1 92 ? -0.517 2.013 7.498 1.00 95.94 92 ILE A N 1
ATOM 699 C CA . ILE A 1 92 ? -1.708 1.181 7.723 1.00 95.94 92 ILE A CA 1
ATOM 700 C C . ILE A 1 92 ? -2.337 1.504 9.083 1.00 95.94 92 ILE A C 1
ATOM 702 O O . ILE A 1 92 ? -3.549 1.695 9.160 1.00 95.94 92 ILE A O 1
ATOM 706 N N . ASP A 1 93 ? -1.529 1.614 10.136 1.00 95.62 93 ASP A N 1
ATOM 707 C CA . ASP A 1 93 ? -2.011 1.911 11.485 1.00 95.62 93 ASP A CA 1
ATOM 708 C C . ASP A 1 93 ? -2.674 3.296 11.564 1.00 95.62 93 ASP A C 1
ATOM 710 O O . ASP A 1 93 ? -3.722 3.438 12.192 1.00 95.62 93 ASP A O 1
ATOM 714 N N . GLN A 1 94 ? -2.138 4.300 10.860 1.00 95.88 94 GLN A N 1
ATOM 715 C CA . GLN A 1 94 ? -2.729 5.644 10.794 1.00 95.88 94 GLN A CA 1
ATOM 716 C C . GLN A 1 94 ? -4.115 5.679 10.142 1.00 95.88 94 GLN A C 1
ATOM 718 O O . GLN A 1 94 ? -4.913 6.536 10.500 1.00 95.88 94 GLN A O 1
ATOM 723 N N . GLN A 1 95 ? -4.409 4.785 9.191 1.00 93.69 95 GLN A N 1
ATOM 724 C CA . GLN A 1 95 ? -5.720 4.757 8.522 1.00 93.69 95 GLN A CA 1
ATOM 725 C C . GLN A 1 95 ? -6.771 3.950 9.296 1.00 93.69 95 GLN A C 1
ATOM 727 O O . GLN A 1 95 ? -7.950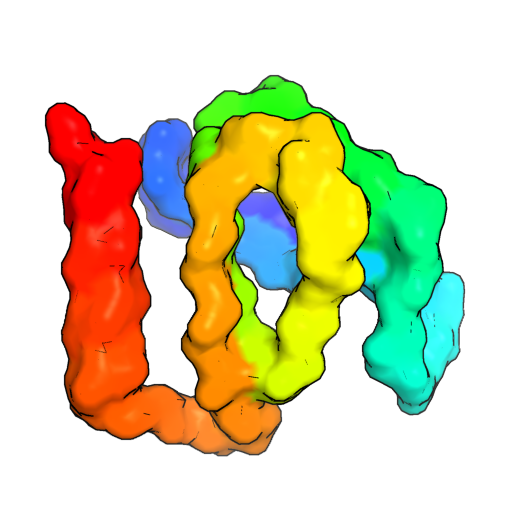 3.995 8.958 1.00 93.69 95 GLN A O 1
ATOM 732 N N . ARG A 1 96 ? -6.350 3.181 10.308 1.00 84.31 96 ARG A N 1
ATOM 733 C CA . ARG A 1 96 ? -7.239 2.389 11.172 1.00 84.31 96 ARG A CA 1
ATOM 734 C C . ARG A 1 96 ? -7.611 3.094 12.479 1.00 84.31 96 ARG A C 1
ATOM 736 O O . ARG A 1 96 ? -8.463 2.567 13.194 1.00 84.31 96 ARG A O 1
ATOM 743 N N . ALA A 1 97 ? -6.927 4.187 12.810 1.00 68.50 97 ALA A N 1
ATOM 744 C CA . ALA A 1 97 ? -7.129 4.971 14.029 1.00 68.50 97 ALA A CA 1
ATOM 745 C C . ALA A 1 97 ? -8.409 5.814 13.959 1.00 68.50 97 ALA A C 1
ATOM 747 O O . ALA A 1 97 ? -9.095 5.893 15.003 1.00 68.50 97 ALA A O 1
#